Protein AF-A0A1X2G691-F1 (afdb_monomer_lite)

pLDDT: mean 92.85, std 3.7, range 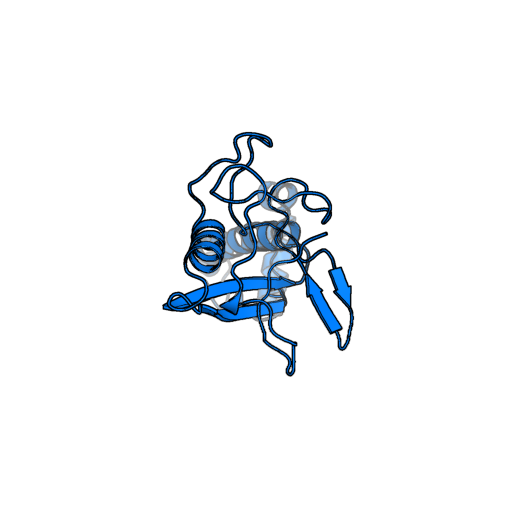[62.97, 97.25]

Foldseek 3Di:
DKDKDWDFDDDPVVLVLLVVLQVVLLVVLLVCVVVVVFPDSGLVPGDPVVLVVSVVVLVPPPVCVVSVRDSDDGDGTDTDMDMDDDPCVQFVQVSVQVRCQCVWPDAAPVQRFISHCVPADQQDDDPPPDGDTRQRRPSNPPHHATPVRHDDDDRVSQPDDDDDPPDDDDDDD

Radius of gyration: 23.07 Å; chains: 1; bounding box: 55×36×61 Å

Organism: NCBI:txid101127

InterPro domains:
  IPR002130 Cyclophilin-type peptidyl-prolyl cis-trans isomerase domain [PF00160] (79-173)
  IPR002130 Cyclophilin-type peptidyl-prolyl cis-trans isomerase domain [PR00153] (86-101)
  IPR002130 Cyclophilin-type peptidyl-prolyl cis-trans isomerase domain [PR00153] (122-134)
  IPR002130 Cyclophilin-type peptidyl-prolyl cis-trans isomerase domain [PR00153] (166-173)
  IPR002130 Cyclophilin-type peptidyl-prolyl cis-trans isomerase domain [PS50072] (80-173)
  IPR029000 Cyclophilin-like domain superfamily [G3DSA:2.40.100.10] (61-173)
  IPR029000 Cyclophilin-like domain superfamily [SSF50891] (79-172)

Sequence (173 aa):
MQVFIDIAIGDVDQHHDQVQRHAKAHAWVKQWASTYGLESDDLDCLGDQDKETVRDILASDPTAQQEQWLVDAITPLAGGRLVFDLWMDKCPKTCENFLQLCQGGKISKSAKKPLHYQSTHLFRLVPNFIVQGGDVTRDDGSGGDSIYNGKFNDEKPGLIKFGAAGQLAMANR

Structure (mmCIF, N/CA/C/O backbone):
data_AF-A0A1X2G691-F1
#
_entry.id   AF-A0A1X2G691-F1
#
loop_
_atom_site.group_PDB
_atom_site.id
_atom_site.type_symbol
_atom_site.label_atom_id
_atom_site.label_alt_id
_atom_site.label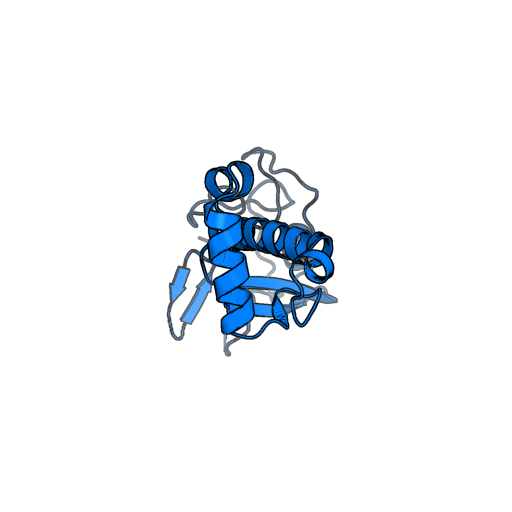_comp_id
_atom_site.label_asym_id
_atom_site.label_entity_id
_atom_site.label_seq_id
_atom_site.pdbx_PDB_ins_code
_atom_site.Cartn_x
_atom_site.Cartn_y
_atom_site.Cartn_z
_atom_site.occupancy
_atom_site.B_iso_or_equiv
_atom_site.auth_seq_id
_atom_site.auth_comp_id
_atom_site.auth_asym_id
_atom_site.auth_atom_id
_atom_site.pdbx_PDB_model_num
ATOM 1 N N . MET A 1 1 ? -21.785 1.259 3.994 1.00 85.94 1 MET A N 1
ATOM 2 C CA . MET A 1 1 ? -20.796 2.082 3.259 1.00 85.94 1 MET A CA 1
ATOM 3 C C . MET A 1 1 ? -19.555 1.237 3.071 1.00 85.94 1 MET A C 1
ATOM 5 O O . MET A 1 1 ? -19.190 0.564 4.028 1.00 85.94 1 MET A O 1
ATOM 9 N N . GLN A 1 2 ? -18.957 1.255 1.880 1.00 92.06 2 GLN A N 1
ATOM 10 C CA . GLN A 1 2 ? -17.767 0.463 1.569 1.00 92.06 2 GLN A CA 1
ATOM 11 C C . GLN A 1 2 ? -16.514 1.330 1.543 1.00 92.06 2 GLN A C 1
ATOM 13 O O . GLN A 1 2 ? -16.537 2.446 1.028 1.00 92.06 2 GLN A O 1
ATOM 18 N N . VAL A 1 3 ? -15.432 0.796 2.094 1.00 95.38 3 VAL A N 1
ATOM 19 C CA . VAL A 1 3 ? -14.081 1.360 2.019 1.00 95.38 3 VAL A CA 1
ATOM 20 C C . VAL A 1 3 ? -13.112 0.227 1.710 1.00 95.38 3 VAL A C 1
ATOM 22 O O . VAL A 1 3 ? -13.411 -0.930 1.999 1.00 95.38 3 VAL A O 1
ATOM 25 N N . PHE A 1 4 ? -11.966 0.530 1.113 1.00 95.44 4 PHE A N 1
ATOM 26 C CA . PHE A 1 4 ? -10.957 -0.479 0.826 1.00 95.44 4 PHE A CA 1
ATOM 27 C C . PHE A 1 4 ? -9.575 -0.051 1.306 1.00 95.44 4 PHE A C 1
ATOM 29 O O . PHE A 1 4 ? -9.303 1.138 1.462 1.00 95.44 4 PHE A O 1
ATOM 36 N N . ILE A 1 5 ? -8.716 -1.043 1.526 1.00 94.69 5 ILE A N 1
ATOM 37 C CA . ILE A 1 5 ? -7.288 -0.874 1.782 1.00 94.69 5 ILE A CA 1
ATOM 38 C C . ILE A 1 5 ? -6.548 -1.822 0.844 1.00 94.69 5 ILE A C 1
ATOM 40 O O . ILE A 1 5 ? -6.874 -3.010 0.774 1.00 94.69 5 ILE A O 1
ATOM 44 N N . ASP A 1 6 ? -5.561 -1.294 0.131 1.00 92.62 6 ASP A N 1
ATOM 45 C CA . ASP A 1 6 ? -4.643 -2.100 -0.665 1.00 92.62 6 ASP A CA 1
ATOM 46 C C . ASP A 1 6 ? -3.488 -2.569 0.223 1.00 92.62 6 ASP A C 1
ATOM 48 O O . ASP A 1 6 ? -2.879 -1.778 0.944 1.00 92.62 6 ASP A O 1
ATOM 52 N N . ILE A 1 7 ? -3.217 -3.871 0.194 1.00 91.69 7 ILE A N 1
ATOM 53 C CA . ILE A 1 7 ? -2.121 -4.493 0.933 1.00 91.69 7 ILE A CA 1
ATOM 54 C C . ILE A 1 7 ? -1.042 -4.890 -0.058 1.00 91.69 7 ILE A C 1
ATOM 56 O O . ILE A 1 7 ? -1.324 -5.573 -1.042 1.00 91.69 7 ILE A O 1
ATOM 60 N N . ALA A 1 8 ? 0.191 -4.522 0.270 1.00 91.00 8 ALA A N 1
ATOM 61 C CA . ALA A 1 8 ? 1.394 -5.040 -0.354 1.00 91.00 8 ALA A CA 1
ATOM 62 C C . ALA A 1 8 ? 2.178 -5.890 0.656 1.00 91.00 8 ALA A C 1
ATOM 64 O O . ALA A 1 8 ? 2.212 -5.591 1.851 1.00 91.00 8 ALA A O 1
ATOM 65 N N . ILE A 1 9 ? 2.790 -6.962 0.170 1.00 89.44 9 ILE A N 1
ATOM 66 C CA . ILE A 1 9 ? 3.596 -7.914 0.926 1.00 89.44 9 ILE A CA 1
ATOM 67 C C . ILE A 1 9 ? 4.983 -7.929 0.287 1.00 89.44 9 ILE A C 1
ATOM 69 O O . ILE A 1 9 ? 5.131 -8.299 -0.878 1.00 89.44 9 ILE A O 1
ATOM 73 N N . GLY A 1 10 ? 5.989 -7.545 1.069 1.00 86.88 10 GLY A N 1
ATOM 74 C CA . GLY A 1 10 ? 7.377 -7.419 0.630 1.00 86.88 10 GLY A CA 1
ATOM 75 C C . GLY A 1 10 ? 7.958 -6.052 0.980 1.00 86.88 10 GLY A C 1
ATOM 76 O O . GLY A 1 10 ? 7.334 -5.269 1.696 1.00 86.88 10 GLY A O 1
ATOM 77 N N . ASP A 1 11 ? 9.159 -5.785 0.478 1.00 87.62 11 ASP A N 1
ATOM 78 C CA . ASP A 1 11 ? 9.820 -4.489 0.620 1.00 87.62 11 ASP A CA 1
ATOM 79 C C . ASP A 1 11 ? 9.303 -3.529 -0.463 1.00 87.62 11 ASP A C 1
ATOM 81 O O . ASP A 1 11 ? 9.632 -3.646 -1.646 1.00 87.62 11 ASP A O 1
ATOM 85 N N . VAL A 1 12 ? 8.426 -2.611 -0.051 1.00 86.81 12 VAL A N 1
ATOM 86 C CA . VAL A 1 12 ? 7.776 -1.649 -0.950 1.00 86.81 12 VAL A CA 1
ATOM 87 C C . VAL A 1 12 ? 8.782 -0.649 -1.514 1.00 86.81 12 VAL A C 1
ATOM 89 O O . VAL A 1 12 ? 8.684 -0.288 -2.687 1.00 86.81 12 VAL A O 1
ATOM 92 N N . ASP A 1 13 ? 9.758 -0.226 -0.712 1.00 88.25 13 ASP A N 1
ATOM 93 C CA . ASP A 1 13 ? 10.752 0.765 -1.120 1.00 88.25 13 ASP A CA 1
ATOM 94 C C . ASP A 1 13 ? 11.725 0.156 -2.130 1.00 88.25 13 ASP A C 1
ATOM 96 O O . ASP A 1 13 ? 11.977 0.746 -3.183 1.00 88.25 13 ASP A O 1
ATOM 100 N N . GLN A 1 14 ? 12.193 -1.067 -1.869 1.00 90.56 14 GLN A N 1
ATOM 101 C CA . GLN A 1 14 ? 13.001 -1.827 -2.818 1.00 90.56 14 GLN A CA 1
ATOM 102 C C . GLN A 1 14 ? 12.242 -2.074 -4.126 1.00 90.56 14 GLN A C 1
ATOM 104 O O . GLN A 1 14 ? 12.813 -1.923 -5.205 1.00 90.56 14 GLN A O 1
ATOM 109 N N . HIS A 1 15 ? 10.960 -2.440 -4.054 1.00 91.12 15 HIS A N 1
ATOM 110 C CA . HIS A 1 15 ? 10.152 -2.653 -5.251 1.00 91.12 15 HIS A CA 1
ATOM 111 C C . HIS A 1 15 ? 9.966 -1.360 -6.053 1.00 91.12 15 HIS A C 1
ATOM 113 O O . HIS A 1 15 ? 10.155 -1.365 -7.266 1.00 91.12 15 HIS A O 1
ATOM 119 N N . HIS A 1 16 ? 9.650 -0.236 -5.403 1.00 91.44 16 HIS A N 1
ATOM 120 C CA . HIS A 1 16 ? 9.554 1.057 -6.081 1.00 91.44 16 HIS A CA 1
ATOM 121 C C . HIS A 1 16 ? 10.868 1.457 -6.753 1.00 91.44 16 HIS A C 1
ATOM 123 O O . HIS A 1 16 ? 10.849 1.906 -7.898 1.00 91.44 16 HIS A O 1
ATOM 129 N N . ASP A 1 17 ? 11.998 1.271 -6.073 1.00 94.12 17 ASP A N 1
ATOM 130 C CA . ASP A 1 17 ? 13.321 1.527 -6.638 1.00 94.12 17 ASP A CA 1
ATOM 131 C C . ASP A 1 17 ? 13.588 0.655 -7.877 1.00 94.12 17 ASP A C 1
ATOM 133 O O . ASP A 1 17 ? 13.976 1.173 -8.926 1.00 94.12 17 ASP A O 1
ATOM 137 N N . GLN A 1 18 ? 13.286 -0.646 -7.808 1.00 94.50 18 GLN A N 1
ATOM 138 C CA . GLN A 1 18 ? 13.364 -1.533 -8.969 1.00 94.50 18 GLN A CA 1
ATOM 139 C C . GLN A 1 18 ? 12.493 -1.016 -10.121 1.00 94.50 18 GLN A C 1
ATOM 141 O O . GLN A 1 18 ? 12.989 -0.901 -11.241 1.00 94.50 18 GLN A O 1
ATOM 146 N N . VAL A 1 19 ? 11.236 -0.632 -9.852 1.00 94.44 19 VAL A N 1
ATOM 147 C CA . VAL A 1 19 ? 10.294 -0.104 -10.861 1.00 94.44 19 VAL A CA 1
ATOM 148 C C . VAL A 1 19 ? 10.854 1.127 -11.560 1.00 94.44 19 VAL A C 1
ATOM 150 O O . VAL A 1 19 ? 10.775 1.218 -12.784 1.00 94.44 19 VAL A O 1
ATOM 153 N N . GLN A 1 20 ? 11.474 2.047 -10.821 1.00 96.00 20 GLN A N 1
ATOM 154 C CA . GLN A 1 20 ? 12.109 3.219 -11.424 1.00 96.00 20 GLN A CA 1
ATOM 155 C C . GLN A 1 20 ? 13.303 2.835 -12.304 1.00 96.00 20 GLN A C 1
ATOM 157 O O . GLN A 1 20 ? 13.437 3.348 -13.415 1.00 96.00 20 GLN A O 1
ATOM 162 N N . ARG A 1 21 ? 14.159 1.919 -11.841 1.00 96.56 21 ARG A N 1
ATOM 163 C CA . ARG A 1 21 ? 15.341 1.470 -12.595 1.00 96.56 21 ARG A CA 1
ATOM 164 C C . ARG A 1 21 ? 14.967 0.704 -13.863 1.00 96.56 21 ARG A C 1
ATOM 166 O O . ARG A 1 21 ? 15.614 0.893 -14.891 1.00 96.56 21 ARG A O 1
ATOM 173 N N . HIS A 1 22 ? 13.900 -0.090 -13.821 1.00 96.69 22 HIS A N 1
ATOM 174 C CA . HIS A 1 22 ? 13.354 -0.763 -14.999 1.00 96.69 22 HIS A CA 1
ATOM 175 C C . HIS A 1 22 ? 12.683 0.212 -15.967 1.00 96.69 22 HIS A C 1
ATOM 177 O O . HIS A 1 22 ? 12.911 0.137 -17.168 1.00 96.69 22 HIS A O 1
ATOM 183 N N . ALA A 1 23 ? 11.924 1.194 -15.469 1.00 96.56 23 ALA A N 1
ATOM 184 C CA . ALA A 1 23 ? 11.303 2.209 -16.320 1.00 96.56 23 ALA A CA 1
ATOM 185 C C . ALA A 1 23 ? 12.338 3.020 -17.121 1.00 96.56 23 ALA A C 1
ATOM 187 O O . ALA A 1 23 ? 12.079 3.395 -18.264 1.00 96.56 23 ALA A O 1
ATOM 188 N N . LYS A 1 24 ? 13.523 3.265 -16.550 1.00 96.81 24 LYS A N 1
ATOM 189 C CA . LYS A 1 24 ? 14.632 3.918 -17.259 1.00 96.81 24 LYS A CA 1
ATOM 190 C C . LYS A 1 24 ? 15.223 3.037 -18.363 1.00 96.81 24 LYS A C 1
ATOM 192 O O . LYS A 1 24 ? 15.389 3.523 -19.480 1.00 96.81 24 LYS A O 1
ATOM 197 N N . ALA A 1 25 ? 15.467 1.753 -18.087 1.00 96.19 25 ALA A N 1
ATOM 198 C CA . ALA A 1 25 ? 15.892 0.795 -19.113 1.00 96.19 25 ALA A CA 1
ATOM 199 C C . ALA A 1 25 ? 14.852 0.679 -20.239 1.00 96.19 25 ALA A C 1
ATOM 201 O O . ALA A 1 25 ? 15.199 0.722 -21.417 1.00 96.19 25 ALA A O 1
ATOM 202 N N . HIS A 1 26 ? 13.570 0.610 -19.876 1.00 96.69 26 HIS A N 1
ATOM 203 C CA . HIS A 1 26 ? 12.447 0.552 -20.810 1.00 96.69 26 HIS A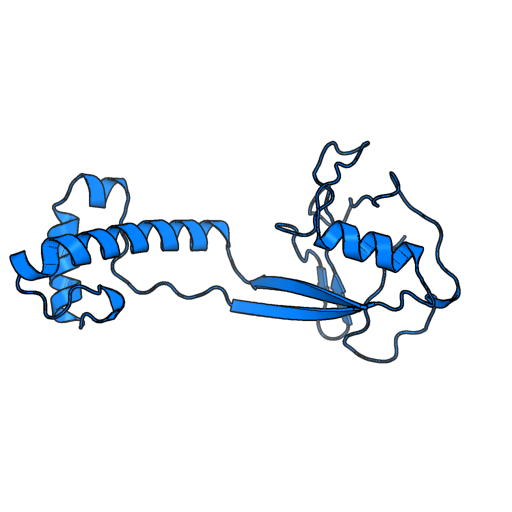 CA 1
ATOM 204 C C . HIS A 1 26 ? 12.400 1.786 -21.715 1.00 96.69 26 HIS A C 1
ATOM 206 O O . HIS A 1 26 ? 12.346 1.665 -22.937 1.00 96.69 26 HIS A O 1
ATOM 212 N N . ALA A 1 27 ? 12.526 2.983 -21.135 1.00 96.62 27 ALA A N 1
ATOM 213 C CA . ALA A 1 27 ? 12.588 4.231 -21.890 1.00 96.62 27 ALA A CA 1
ATOM 214 C C . ALA A 1 27 ? 13.790 4.281 -22.849 1.00 96.62 27 ALA A C 1
ATOM 216 O O . ALA A 1 27 ? 13.660 4.785 -23.966 1.00 96.62 27 ALA A O 1
ATOM 217 N N . TRP A 1 28 ? 14.940 3.739 -22.438 1.00 96.25 28 TRP A N 1
ATOM 218 C CA . TRP A 1 28 ? 16.111 3.625 -23.302 1.00 96.25 28 TRP A CA 1
ATOM 219 C C . TRP A 1 28 ? 15.851 2.682 -24.482 1.00 96.25 28 TRP A C 1
ATOM 221 O O . TRP A 1 28 ? 16.078 3.076 -25.626 1.00 96.25 28 TRP A O 1
ATOM 231 N N . VAL A 1 29 ? 15.299 1.487 -24.237 1.00 96.12 29 VAL A N 1
ATOM 232 C CA . VAL A 1 29 ? 14.934 0.535 -25.304 1.00 96.12 29 VAL A CA 1
ATOM 233 C C . VAL A 1 29 ? 13.958 1.186 -26.273 1.00 96.12 29 VAL A C 1
ATOM 235 O O . VAL A 1 29 ? 14.200 1.192 -27.476 1.00 96.12 29 VAL A O 1
ATOM 238 N N . LYS A 1 30 ? 12.926 1.852 -25.759 1.00 95.94 30 LYS A N 1
ATOM 239 C CA . LYS A 1 30 ? 11.946 2.564 -26.579 1.00 95.94 30 LYS A CA 1
ATOM 240 C C . LYS A 1 30 ? 12.564 3.625 -27.488 1.00 95.94 30 LYS A C 1
ATOM 242 O O . LYS A 1 30 ? 12.084 3.858 -28.594 1.00 95.94 30 LYS A O 1
ATOM 247 N N . GLN A 1 31 ? 13.619 4.291 -27.027 1.00 95.88 31 GLN A N 1
ATOM 248 C CA . GLN A 1 31 ? 14.307 5.315 -27.804 1.00 95.88 31 GLN A CA 1
ATOM 249 C C . GLN A 1 31 ? 15.278 4.725 -28.837 1.00 95.88 31 GLN A C 1
ATOM 251 O O . GLN A 1 31 ? 15.444 5.305 -29.912 1.00 95.88 31 GLN A O 1
ATOM 256 N N . TRP A 1 32 ? 15.933 3.607 -28.520 1.00 94.44 32 TRP A N 1
ATOM 257 C CA . TRP A 1 32 ? 17.088 3.115 -29.274 1.00 94.44 32 TRP A CA 1
ATOM 258 C C . TRP A 1 32 ? 16.873 1.772 -29.983 1.00 94.44 32 TRP A C 1
ATOM 260 O O . TRP A 1 32 ? 17.738 1.366 -30.758 1.00 94.44 32 TRP A O 1
ATOM 270 N N . ALA A 1 33 ? 15.721 1.118 -29.811 1.00 92.88 33 ALA A N 1
ATOM 271 C CA . ALA A 1 33 ? 15.421 -0.193 -30.388 1.00 92.88 33 ALA A CA 1
ATOM 272 C C . ALA A 1 33 ? 15.673 -0.269 -31.898 1.00 92.88 33 ALA A C 1
ATOM 274 O O . ALA A 1 33 ? 16.388 -1.156 -32.360 1.00 92.88 33 ALA A O 1
ATOM 275 N N . SER A 1 34 ? 15.185 0.706 -32.672 1.00 91.88 34 SER A N 1
ATOM 276 C CA . SER A 1 34 ? 15.390 0.733 -34.128 1.00 91.88 34 SER A CA 1
ATOM 277 C C . SER A 1 34 ? 16.855 0.909 -34.531 1.00 91.88 34 SER A C 1
ATOM 279 O O . SER A 1 34 ? 17.271 0.425 -35.579 1.00 91.88 34 SER A O 1
ATOM 281 N N . THR A 1 35 ? 17.636 1.619 -33.714 1.00 93.69 35 THR A N 1
ATOM 282 C CA . THR A 1 35 ? 19.055 1.898 -33.976 1.00 93.69 35 THR A CA 1
ATOM 283 C C . THR A 1 35 ? 19.897 0.638 -33.828 1.00 93.69 35 THR A C 1
ATOM 285 O O . THR A 1 35 ? 20.824 0.426 -34.606 1.00 93.69 35 THR A O 1
ATOM 288 N N . TYR A 1 36 ? 19.553 -0.205 -32.855 1.00 90.06 36 TYR A N 1
ATOM 289 C CA . TYR A 1 36 ? 20.247 -1.463 -32.585 1.00 90.06 36 TYR A CA 1
ATOM 290 C C . TYR A 1 36 ? 19.593 -2.676 -33.258 1.00 90.06 36 TYR A C 1
ATOM 292 O O . TYR A 1 36 ? 20.108 -3.783 -33.139 1.00 90.06 36 TYR A O 1
ATOM 300 N N . GLY A 1 37 ? 18.504 -2.469 -34.005 1.00 91.44 37 GLY A N 1
ATOM 301 C CA . GLY A 1 37 ? 17.800 -3.533 -34.716 1.00 91.44 37 GLY A CA 1
ATOM 302 C C . GLY A 1 37 ? 17.100 -4.527 -33.791 1.00 91.44 37 GLY A C 1
ATOM 303 O O . GLY A 1 37 ? 16.984 -5.690 -34.165 1.00 91.44 37 GLY A O 1
ATOM 304 N N . LEU A 1 38 ? 16.665 -4.076 -32.608 1.00 93.50 38 LEU A N 1
ATOM 305 C CA . LEU A 1 38 ? 15.906 -4.901 -31.668 1.00 93.50 38 LEU A CA 1
ATOM 306 C C . LEU A 1 38 ? 14.534 -5.251 -32.256 1.00 93.50 38 LEU A C 1
ATOM 308 O O . LEU A 1 38 ? 13.949 -4.479 -33.021 1.00 93.50 38 LEU A O 1
ATOM 312 N N . GLU A 1 39 ? 14.003 -6.402 -31.866 1.00 90.88 39 GLU A N 1
ATOM 313 C CA . GLU A 1 39 ? 12.733 -6.931 -32.362 1.00 90.88 39 GLU A CA 1
ATOM 314 C C . GLU A 1 39 ? 11.503 -6.125 -31.909 1.00 90.88 39 GLU A C 1
ATOM 316 O O . GLU A 1 39 ? 10.453 -6.193 -32.551 1.00 90.88 39 GLU A O 1
ATOM 321 N N . SER A 1 40 ? 11.627 -5.350 -30.825 1.00 93.19 40 SER A N 1
ATOM 322 C CA . SER A 1 40 ? 10.563 -4.526 -30.242 1.00 93.19 40 SER A CA 1
ATOM 323 C C . SER A 1 40 ? 11.119 -3.245 -29.606 1.00 93.19 40 SER A C 1
ATOM 325 O O . SER A 1 40 ? 12.263 -3.206 -29.153 1.00 93.19 40 SER A O 1
ATOM 327 N N . ASP A 1 41 ? 10.296 -2.197 -29.535 1.00 93.00 41 ASP A N 1
ATOM 328 C CA . ASP A 1 41 ? 10.554 -0.974 -28.757 1.00 93.00 41 ASP A CA 1
ATOM 329 C C . ASP A 1 41 ? 10.037 -1.064 -27.307 1.00 93.00 41 ASP A C 1
ATOM 331 O O . ASP A 1 41 ? 10.194 -0.133 -26.516 1.00 93.00 41 ASP A O 1
ATOM 335 N N . ASP A 1 42 ? 9.446 -2.202 -26.951 1.00 93.94 42 ASP A N 1
ATOM 336 C CA . ASP A 1 42 ? 8.998 -2.550 -25.610 1.00 93.94 42 ASP A CA 1
ATOM 337 C C . ASP A 1 42 ? 9.942 -3.596 -24.997 1.00 93.94 42 ASP A C 1
ATOM 339 O O . ASP A 1 42 ? 9.974 -4.745 -25.445 1.00 93.94 42 ASP A O 1
ATOM 343 N N . LEU A 1 43 ? 10.683 -3.194 -23.955 1.00 93.75 43 LEU A N 1
ATOM 344 C CA . LEU A 1 43 ? 11.634 -4.042 -23.224 1.00 93.75 43 LEU A CA 1
ATOM 345 C C . LEU A 1 43 ? 10.981 -5.321 -22.672 1.00 93.75 43 LEU A C 1
ATOM 347 O O . LEU A 1 43 ? 11.607 -6.383 -22.679 1.00 93.75 43 LEU A O 1
ATOM 351 N N . ASP A 1 44 ? 9.718 -5.254 -22.246 1.00 92.88 44 ASP A N 1
ATOM 352 C CA . ASP A 1 44 ? 9.015 -6.415 -21.693 1.00 92.88 44 ASP A CA 1
ATOM 353 C C . ASP A 1 44 ? 8.673 -7.451 -22.774 1.00 92.88 44 ASP A C 1
ATOM 355 O O . ASP A 1 44 ? 8.571 -8.646 -22.482 1.00 92.88 44 ASP A O 1
ATOM 359 N N . CYS A 1 45 ? 8.569 -7.009 -24.029 1.00 93.62 45 CYS A N 1
ATOM 360 C CA . CYS A 1 45 ? 8.296 -7.855 -25.187 1.00 93.62 45 CYS A CA 1
ATOM 361 C C . CYS A 1 45 ? 9.562 -8.420 -25.856 1.00 93.62 45 CYS A C 1
ATOM 363 O O . CYS A 1 45 ? 9.429 -9.227 -26.773 1.00 93.62 45 CYS A O 1
ATOM 365 N N . LEU A 1 46 ? 10.763 -8.023 -25.417 1.00 93.00 46 LEU A N 1
ATOM 366 C CA . LEU A 1 46 ? 12.015 -8.581 -25.932 1.00 93.00 46 LEU A CA 1
ATOM 367 C C . LEU A 1 46 ? 12.234 -10.018 -25.434 1.00 93.00 46 LEU A C 1
ATOM 369 O O . LEU A 1 46 ? 12.028 -10.345 -24.258 1.00 93.00 46 LEU A O 1
ATOM 373 N N . GLY A 1 47 ? 12.709 -10.865 -26.332 1.00 93.81 47 GLY A N 1
ATOM 374 C CA . GLY A 1 47 ? 13.256 -12.183 -26.090 1.00 93.81 47 GLY A CA 1
ATOM 375 C C . GLY A 1 47 ? 14.640 -12.124 -25.450 1.00 93.81 47 GLY A C 1
ATOM 376 O O . GLY A 1 47 ? 15.267 -11.072 -25.306 1.00 93.81 47 GLY A O 1
ATOM 377 N N . ASP A 1 48 ? 15.130 -13.292 -25.041 1.00 92.94 48 ASP A N 1
ATOM 378 C CA . ASP A 1 48 ? 16.331 -13.388 -24.207 1.00 92.94 48 ASP A CA 1
ATOM 379 C C . ASP A 1 48 ? 17.598 -12.877 -24.909 1.00 92.94 48 ASP A C 1
ATOM 381 O O . ASP A 1 48 ? 18.464 -12.291 -24.262 1.00 92.94 48 ASP A O 1
ATOM 385 N N . GLN A 1 49 ? 17.694 -13.057 -26.231 1.00 93.69 49 GLN A N 1
ATOM 386 C CA . GLN A 1 49 ? 18.850 -12.623 -27.019 1.00 93.69 49 GLN A CA 1
ATOM 387 C C . GLN A 1 49 ? 18.952 -11.093 -27.111 1.00 93.69 49 GLN A C 1
ATOM 389 O O . GLN A 1 49 ? 20.028 -10.525 -26.908 1.00 93.69 49 GLN A O 1
ATOM 394 N N . ASP A 1 50 ? 17.835 -10.418 -27.377 1.00 94.81 50 ASP A N 1
ATOM 395 C CA . ASP A 1 50 ? 17.796 -8.958 -27.452 1.00 94.81 50 ASP A CA 1
ATOM 396 C C . ASP A 1 50 ? 17.977 -8.341 -26.063 1.00 94.81 50 ASP A C 1
ATOM 398 O O . ASP A 1 50 ? 18.709 -7.363 -25.916 1.00 94.81 50 ASP A O 1
ATOM 402 N N . LYS A 1 51 ? 17.419 -8.964 -25.016 1.00 94.81 51 LYS A N 1
ATOM 403 C CA . LYS A 1 51 ? 17.682 -8.570 -23.623 1.00 94.81 51 LYS A CA 1
ATOM 404 C C . LYS A 1 51 ? 19.162 -8.664 -23.263 1.00 94.81 51 LYS A C 1
ATOM 406 O O . LYS A 1 51 ? 19.670 -7.747 -22.624 1.00 94.81 51 LYS A O 1
ATOM 411 N N . GLU A 1 52 ? 19.867 -9.713 -23.686 1.00 95.06 52 GLU A N 1
ATOM 412 C CA . GLU A 1 52 ? 21.315 -9.826 -23.456 1.00 95.06 52 GLU A CA 1
ATOM 413 C C . GLU A 1 52 ? 22.086 -8.710 -24.169 1.00 95.06 52 GLU A C 1
ATOM 415 O O . GLU A 1 52 ? 22.924 -8.044 -23.565 1.00 95.06 52 GLU A O 1
ATOM 420 N N . THR A 1 53 ? 21.714 -8.416 -25.416 1.00 94.38 53 THR A N 1
ATOM 421 C CA . THR A 1 53 ? 22.298 -7.304 -26.179 1.00 94.38 53 THR A CA 1
ATOM 422 C C . THR A 1 53 ? 22.088 -5.965 -25.464 1.00 94.38 53 THR A C 1
ATOM 424 O O . THR A 1 53 ? 23.014 -5.161 -25.350 1.00 94.38 53 THR A O 1
ATOM 427 N N . VAL A 1 54 ? 20.886 -5.721 -24.933 1.00 95.06 54 VAL A N 1
ATOM 428 C CA . VAL A 1 54 ? 20.589 -4.520 -24.140 1.00 95.06 54 VAL A CA 1
ATOM 429 C C . VAL A 1 54 ? 21.447 -4.478 -22.872 1.00 95.06 54 VAL A C 1
ATOM 431 O O . VAL A 1 54 ? 21.998 -3.421 -22.564 1.00 95.06 54 VAL A O 1
ATOM 434 N N . ARG A 1 55 ? 21.624 -5.599 -22.156 1.00 95.94 55 ARG A N 1
ATOM 435 C CA . ARG A 1 55 ? 22.497 -5.657 -20.967 1.00 95.94 55 ARG A CA 1
ATOM 436 C C . ARG A 1 55 ? 23.933 -5.261 -21.303 1.00 95.94 55 ARG A C 1
ATOM 438 O O . ARG A 1 55 ? 24.499 -4.438 -20.588 1.00 95.94 55 ARG A O 1
ATOM 445 N N . ASP A 1 56 ? 24.489 -5.775 -22.397 1.00 94.94 56 ASP A N 1
ATOM 446 C CA . ASP A 1 56 ? 25.855 -5.458 -22.830 1.00 94.94 56 ASP A CA 1
ATOM 447 C C . ASP A 1 56 ? 26.030 -3.972 -23.179 1.00 94.94 56 ASP A C 1
ATOM 449 O O . ASP A 1 56 ? 27.031 -3.343 -22.812 1.00 94.94 56 ASP A O 1
ATOM 453 N N . ILE A 1 57 ? 25.038 -3.378 -23.852 1.00 94.31 57 ILE A N 1
ATOM 454 C CA . ILE A 1 57 ? 25.061 -1.952 -24.199 1.00 94.31 57 ILE A CA 1
ATOM 455 C C . ILE A 1 57 ? 24.984 -1.096 -22.932 1.00 94.31 57 ILE A C 1
ATOM 457 O O . ILE A 1 57 ? 25.813 -0.204 -22.738 1.00 94.31 57 ILE A O 1
ATOM 461 N N . LEU A 1 58 ? 24.030 -1.387 -22.045 1.00 94.06 58 LEU A N 1
ATOM 462 C CA . LEU A 1 58 ? 23.850 -0.648 -20.795 1.00 94.06 58 LEU A CA 1
ATOM 463 C C . LEU A 1 58 ? 25.037 -0.831 -19.838 1.00 94.06 58 LEU A C 1
ATOM 465 O O . LEU A 1 58 ? 25.372 0.089 -19.097 1.00 94.06 58 LEU A O 1
ATOM 469 N N . ALA A 1 59 ? 25.736 -1.968 -19.894 1.00 93.94 59 ALA A N 1
ATOM 470 C CA . ALA A 1 59 ? 26.971 -2.183 -19.148 1.00 93.94 59 ALA A CA 1
ATOM 471 C C . ALA A 1 59 ? 28.116 -1.264 -19.604 1.00 93.94 59 ALA A C 1
ATOM 473 O O . ALA A 1 59 ? 29.069 -1.084 -18.850 1.00 93.94 59 ALA A O 1
ATOM 474 N N . SER A 1 60 ? 28.035 -0.668 -20.796 1.00 93.00 60 SER A N 1
ATOM 475 C CA . SER A 1 60 ? 29.007 0.314 -21.297 1.00 93.00 60 SER A CA 1
ATOM 476 C C . SER A 1 60 ? 28.549 1.768 -21.118 1.00 93.00 60 SER A C 1
ATOM 478 O O . SER A 1 60 ? 29.339 2.685 -21.347 1.00 93.00 60 SER A O 1
ATOM 480 N N . ASP A 1 61 ? 27.297 1.995 -20.708 1.00 94.25 61 ASP A N 1
ATOM 481 C CA . ASP A 1 61 ? 26.725 3.325 -20.498 1.00 94.25 61 ASP A CA 1
ATOM 482 C C . ASP A 1 61 ? 26.996 3.822 -19.058 1.00 94.25 61 ASP A C 1
ATOM 484 O O . ASP A 1 61 ? 26.532 3.211 -18.088 1.00 94.25 61 ASP A O 1
ATOM 488 N N . PRO A 1 62 ? 27.726 4.941 -18.869 1.00 94.44 62 PRO A N 1
ATOM 489 C CA . PRO A 1 62 ? 28.068 5.437 -17.535 1.00 94.44 62 PRO A CA 1
ATOM 490 C C . PRO A 1 62 ? 26.856 5.819 -16.674 1.00 94.44 62 PRO A C 1
ATOM 492 O O . PRO A 1 62 ? 26.904 5.687 -15.450 1.00 94.44 62 PRO A O 1
ATOM 495 N N . THR A 1 63 ? 25.773 6.307 -17.287 1.00 95.44 63 THR A N 1
ATOM 496 C CA . THR A 1 63 ? 24.548 6.688 -16.574 1.00 95.44 63 THR A CA 1
ATOM 497 C C . THR A 1 63 ? 23.782 5.447 -16.132 1.00 95.44 63 THR A C 1
ATOM 499 O O . THR A 1 63 ? 23.396 5.358 -14.966 1.00 95.44 63 THR A O 1
ATOM 502 N N . ALA A 1 64 ? 23.632 4.460 -17.015 1.00 93.75 64 ALA A N 1
ATOM 503 C CA . ALA A 1 64 ? 22.973 3.201 -16.692 1.00 93.75 64 ALA A CA 1
ATOM 504 C C . ALA A 1 64 ? 23.717 2.425 -15.594 1.00 93.75 64 ALA A C 1
ATOM 506 O O . ALA A 1 64 ? 23.076 1.856 -14.709 1.00 93.75 64 ALA A O 1
ATOM 507 N N . GLN A 1 65 ? 25.057 2.456 -15.590 1.00 95.12 65 GLN A N 1
ATOM 508 C CA . GLN A 1 65 ? 25.870 1.876 -14.517 1.00 95.12 65 GLN A CA 1
ATOM 509 C C . GLN A 1 65 ? 25.676 2.593 -13.176 1.00 95.12 65 GLN A C 1
ATOM 511 O O . GLN A 1 65 ? 25.475 1.940 -12.150 1.00 95.12 65 GLN A O 1
ATOM 516 N N . GLN A 1 66 ? 25.736 3.929 -13.168 1.00 95.56 66 GLN A N 1
ATOM 517 C CA . GLN A 1 66 ? 25.584 4.723 -11.946 1.00 95.56 66 GLN A CA 1
ATOM 518 C C . GLN A 1 66 ? 24.200 4.532 -11.315 1.00 95.56 66 GLN A C 1
ATOM 520 O O . GLN A 1 66 ? 24.077 4.451 -10.094 1.00 95.56 66 GLN A O 1
ATOM 525 N N . GLU A 1 67 ? 23.161 4.470 -12.143 1.00 95.19 67 GLU A N 1
ATOM 526 C CA . GLU A 1 67 ? 21.771 4.350 -11.704 1.00 95.19 67 GLU A CA 1
ATOM 527 C C . GLU A 1 67 ? 21.267 2.900 -11.647 1.00 95.19 67 GLU A C 1
ATOM 529 O O . GLU A 1 67 ? 20.115 2.669 -11.283 1.00 95.19 67 GLU A O 1
ATOM 534 N N . GLN A 1 68 ? 22.121 1.932 -11.992 1.00 95.56 68 GLN A N 1
ATOM 535 C CA . GLN A 1 68 ? 21.859 0.493 -11.929 1.00 95.56 68 GLN A CA 1
ATOM 536 C C . GLN A 1 68 ? 20.553 0.073 -12.621 1.00 95.56 68 GLN A C 1
ATOM 538 O O . GLN A 1 68 ? 19.720 -0.616 -12.020 1.00 95.56 68 GLN A O 1
ATOM 543 N N . TRP A 1 69 ? 20.353 0.516 -13.864 1.00 97.00 69 TRP A N 1
ATOM 544 C CA . TRP A 1 69 ? 19.144 0.212 -14.637 1.00 97.00 69 TRP A CA 1
ATOM 545 C C . TRP A 1 69 ? 18.892 -1.297 -14.741 1.00 97.00 69 TRP A C 1
ATOM 547 O O . TRP A 1 69 ? 19.826 -2.093 -14.828 1.00 97.00 69 TRP A O 1
ATOM 557 N N . LEU A 1 70 ? 17.616 -1.689 -14.723 1.00 96.44 70 LEU A N 1
ATOM 558 C CA . LEU A 1 70 ? 17.208 -3.094 -14.687 1.00 96.44 70 LEU A CA 1
ATOM 559 C C . LEU A 1 70 ? 16.551 -3.496 -16.005 1.00 96.44 70 LEU A C 1
ATOM 561 O O . LEU A 1 70 ? 15.563 -2.896 -16.405 1.00 96.44 70 LEU A O 1
ATOM 565 N N . VAL A 1 71 ? 17.101 -4.520 -16.656 1.00 95.69 71 VAL A N 1
ATOM 566 C CA . VAL A 1 71 ? 16.563 -5.094 -17.906 1.00 95.69 71 VAL A CA 1
ATOM 567 C C . VAL A 1 71 ? 15.542 -6.198 -17.617 1.00 95.69 71 VAL A C 1
ATOM 569 O O . VAL A 1 71 ? 14.648 -6.456 -18.416 1.00 95.69 71 VAL A O 1
ATOM 572 N N . ASP A 1 72 ? 15.683 -6.865 -16.472 1.00 93.44 72 ASP A N 1
ATOM 573 C CA . ASP A 1 72 ? 14.827 -7.982 -16.094 1.00 93.44 72 ASP A CA 1
ATOM 574 C C . ASP A 1 72 ? 13.463 -7.515 -15.590 1.00 93.44 72 ASP A C 1
ATOM 576 O O . ASP A 1 72 ? 13.347 -6.508 -14.886 1.00 93.44 72 ASP A O 1
ATOM 580 N N . ALA A 1 73 ? 12.442 -8.318 -15.893 1.00 89.25 73 ALA A N 1
ATOM 581 C CA . ALA A 1 73 ? 11.090 -8.091 -15.416 1.00 89.25 73 ALA A CA 1
ATOM 582 C C . ALA A 1 73 ? 11.046 -8.082 -13.881 1.00 89.25 73 ALA A C 1
ATOM 584 O O . ALA A 1 73 ? 11.607 -8.948 -13.201 1.00 89.25 73 ALA A O 1
ATOM 585 N N . ILE A 1 74 ? 10.327 -7.111 -13.327 1.00 91.44 74 ILE A N 1
ATOM 586 C CA . ILE A 1 74 ? 10.197 -6.959 -11.881 1.00 91.44 74 ILE A CA 1
ATOM 587 C C . ILE A 1 74 ? 9.107 -7.885 -11.371 1.00 91.44 74 ILE A C 1
ATOM 589 O O . ILE A 1 74 ? 7.995 -7.925 -11.897 1.00 91.44 74 ILE A O 1
ATOM 593 N N . THR A 1 75 ? 9.401 -8.589 -10.280 1.00 87.50 75 THR A N 1
ATOM 594 C CA . THR A 1 75 ? 8.375 -9.359 -9.579 1.00 87.50 75 THR A CA 1
ATOM 595 C C . THR A 1 75 ? 7.396 -8.395 -8.899 1.00 87.50 75 THR A C 1
ATOM 597 O O . THR A 1 75 ? 7.826 -7.599 -8.058 1.00 87.50 75 THR A O 1
ATOM 600 N N . PRO A 1 76 ? 6.092 -8.431 -9.231 1.00 85.75 76 PRO A N 1
ATOM 601 C CA . PRO A 1 76 ? 5.108 -7.586 -8.569 1.00 85.75 76 PRO A CA 1
ATOM 602 C C . PRO A 1 76 ? 5.027 -7.941 -7.084 1.00 85.75 76 PRO A C 1
ATOM 604 O O . PRO A 1 76 ? 5.127 -9.114 -6.711 1.00 85.75 76 PRO A O 1
ATOM 607 N N . LEU A 1 77 ? 4.816 -6.936 -6.231 1.00 86.88 77 LEU A N 1
ATOM 608 C CA . LEU A 1 77 ? 4.549 -7.187 -4.816 1.00 86.88 77 LEU A CA 1
ATOM 609 C C . LEU A 1 77 ? 3.321 -8.088 -4.679 1.00 86.88 77 LEU A C 1
ATOM 611 O O . LEU A 1 77 ? 2.272 -7.835 -5.277 1.00 86.88 77 LEU A O 1
ATOM 615 N N . ALA A 1 78 ? 3.451 -9.141 -3.872 1.00 84.31 78 ALA A N 1
ATOM 616 C CA . ALA A 1 78 ? 2.313 -9.973 -3.523 1.00 84.31 78 ALA A CA 1
ATOM 617 C C . ALA A 1 78 ? 1.316 -9.132 -2.716 1.00 84.31 78 ALA A C 1
ATOM 619 O O . ALA A 1 78 ? 1.712 -8.260 -1.947 1.00 84.31 78 ALA A O 1
ATOM 620 N N . GLY A 1 79 ? 0.016 -9.361 -2.877 1.00 85.56 79 GLY A N 1
ATOM 621 C CA . GLY A 1 79 ? -0.959 -8.515 -2.205 1.00 85.56 79 GLY A CA 1
ATOM 622 C C . GLY A 1 79 ? -2.347 -8.567 -2.806 1.00 85.56 79 GLY A C 1
ATOM 623 O O . GLY A 1 79 ? -2.667 -9.422 -3.632 1.00 85.56 79 GLY A O 1
ATOM 624 N N . GLY A 1 80 ? -3.183 -7.641 -2.356 1.00 88.81 80 GLY A N 1
ATOM 625 C CA . GLY A 1 80 ? -4.554 -7.537 -2.818 1.00 88.81 80 GLY A CA 1
ATOM 626 C C . GLY A 1 80 ? -5.332 -6.436 -2.119 1.00 88.81 80 GLY A C 1
ATOM 627 O O . GLY A 1 80 ? -4.865 -5.804 -1.170 1.00 88.81 80 GLY A O 1
ATOM 628 N N . ARG A 1 81 ? -6.553 -6.230 -2.601 1.00 93.06 81 ARG A N 1
ATOM 629 C CA . ARG A 1 81 ? -7.487 -5.259 -2.044 1.00 93.06 81 ARG A CA 1
ATOM 630 C C . ARG A 1 81 ? -8.379 -5.917 -1.004 1.00 93.06 81 ARG A C 1
ATOM 632 O O . ARG A 1 81 ? -9.121 -6.845 -1.323 1.00 93.06 81 ARG A O 1
ATOM 639 N N . LEU A 1 82 ? -8.366 -5.390 0.215 1.00 93.31 82 LEU A N 1
ATOM 640 C CA . LEU A 1 82 ? -9.384 -5.693 1.214 1.00 93.31 82 LEU A CA 1
ATOM 641 C C . LEU A 1 82 ? -10.510 -4.673 1.108 1.00 93.31 82 LEU A C 1
ATOM 643 O O . LEU A 1 82 ? -10.261 -3.473 1.178 1.00 93.31 82 LEU A O 1
ATOM 647 N N . VAL A 1 83 ? -11.744 -5.150 0.957 1.00 96.44 83 VAL A N 1
ATOM 648 C CA . VAL A 1 83 ? -12.950 -4.314 0.939 1.00 96.44 83 VAL A CA 1
ATOM 649 C C . VAL A 1 83 ? -13.725 -4.555 2.228 1.00 96.44 83 VAL A C 1
ATOM 651 O O . VAL A 1 83 ? -13.976 -5.698 2.603 1.00 96.44 83 VAL A O 1
ATOM 654 N N . PHE A 1 84 ? -14.097 -3.473 2.904 1.00 96.38 84 PHE A N 1
ATOM 655 C CA . PHE A 1 84 ? -14.761 -3.488 4.199 1.00 96.38 84 PHE A CA 1
ATOM 656 C C . PHE A 1 84 ? -16.137 -2.838 4.105 1.00 96.38 84 PHE A C 1
ATOM 658 O O . PHE A 1 84 ? -16.269 -1.693 3.664 1.00 96.38 84 PHE A O 1
ATOM 665 N N . ASP A 1 85 ? -17.147 -3.544 4.604 1.00 96.31 85 ASP A N 1
ATOM 666 C CA . ASP A 1 85 ? -18.474 -2.993 4.858 1.00 96.31 85 ASP A CA 1
ATOM 667 C C . ASP A 1 85 ? -18.540 -2.419 6.277 1.00 96.31 85 ASP A C 1
ATOM 669 O O . ASP A 1 85 ? -18.423 -3.142 7.268 1.00 96.31 85 ASP A O 1
ATOM 673 N N . LEU A 1 86 ? -18.747 -1.106 6.386 1.00 96.00 86 LEU A N 1
ATOM 674 C CA . LEU A 1 86 ? -18.812 -0.411 7.671 1.00 96.00 86 LEU A CA 1
ATOM 675 C C . LEU A 1 86 ? -20.249 -0.307 8.196 1.00 96.00 86 LEU A C 1
ATOM 677 O O . LEU A 1 86 ? -21.152 0.150 7.482 1.00 96.00 86 LEU A O 1
ATOM 681 N N . TRP A 1 87 ? -20.438 -0.653 9.472 1.00 94.50 87 TRP A N 1
ATOM 682 C CA . TRP A 1 87 ? -21.706 -0.565 10.213 1.00 94.50 87 TRP A CA 1
ATOM 683 C C . TRP A 1 87 ? -21.992 0.862 10.699 1.00 94.50 87 TRP A C 1
ATOM 685 O O . TRP A 1 87 ? -22.086 1.123 11.900 1.00 94.50 87 TRP A O 1
ATOM 695 N N . MET A 1 88 ? -22.105 1.802 9.759 1.00 95.00 88 MET A N 1
ATOM 696 C CA . MET A 1 88 ? -22.327 3.230 10.043 1.00 95.00 88 MET A CA 1
ATOM 697 C C . MET A 1 88 ? -23.583 3.498 10.882 1.00 95.00 88 MET A C 1
ATOM 699 O O . MET A 1 88 ? -23.625 4.464 11.634 1.00 95.00 88 MET A O 1
ATOM 703 N N . ASP A 1 89 ? -24.603 2.653 10.753 1.00 95.25 89 ASP A N 1
ATOM 704 C CA . ASP A 1 89 ? -25.867 2.721 11.487 1.00 95.25 89 ASP A CA 1
ATOM 705 C C . ASP A 1 89 ? -25.727 2.320 12.964 1.00 95.25 89 ASP A C 1
ATOM 707 O O . ASP A 1 89 ? -26.465 2.816 13.813 1.00 95.25 89 ASP A O 1
ATOM 711 N N . LYS A 1 90 ? -24.773 1.436 13.281 1.00 94.69 90 LYS A N 1
ATOM 712 C CA . LYS A 1 90 ? -24.567 0.899 14.635 1.00 94.69 90 LYS A CA 1
ATOM 713 C C . LYS A 1 90 ? -23.422 1.571 15.377 1.00 94.69 90 LYS A C 1
ATOM 715 O O . LYS A 1 90 ? -23.545 1.839 16.569 1.00 94.69 90 LYS A O 1
ATOM 720 N N . CYS A 1 91 ? -22.316 1.806 14.677 1.00 96.56 91 CYS A N 1
ATOM 721 C CA . CYS A 1 91 ? -21.077 2.332 15.239 1.00 96.56 91 CYS A CA 1
ATOM 722 C C . CYS A 1 91 ? -20.581 3.538 14.421 1.00 96.56 91 CYS A C 1
ATOM 724 O O . CYS A 1 91 ? -19.494 3.471 13.832 1.00 96.56 91 CYS A O 1
ATOM 726 N N . PRO A 1 92 ? -21.376 4.622 14.310 1.00 96.75 92 PRO A N 1
ATOM 727 C CA . PRO A 1 92 ? -21.057 5.758 13.450 1.00 96.75 92 PRO A CA 1
ATOM 728 C C . PRO A 1 92 ? -19.707 6.392 13.786 1.00 96.75 92 PRO A C 1
ATOM 730 O O . PRO A 1 92 ? -18.950 6.722 12.877 1.00 96.75 92 PRO A O 1
ATOM 733 N N . LYS A 1 93 ? -19.364 6.539 15.072 1.00 96.81 93 LYS A N 1
ATOM 734 C CA . LYS A 1 93 ? -18.116 7.200 15.479 1.00 96.81 93 LYS A CA 1
ATOM 735 C C . LYS A 1 93 ? -16.889 6.347 15.154 1.00 96.81 93 LYS A C 1
ATOM 737 O O . LYS A 1 93 ? -15.866 6.859 14.704 1.00 96.81 93 LYS A O 1
ATOM 742 N N . THR A 1 94 ? -16.998 5.040 15.363 1.00 96.94 94 THR A N 1
ATOM 743 C CA . THR A 1 94 ? -15.938 4.071 15.072 1.00 96.94 94 THR A CA 1
ATOM 744 C C . THR A 1 94 ? -15.710 3.949 13.569 1.00 96.94 94 THR A C 1
ATOM 746 O O . THR A 1 94 ? -14.568 3.980 13.109 1.00 96.94 94 THR A O 1
ATOM 749 N N . CYS A 1 95 ? -16.795 3.859 12.799 1.00 97.25 95 CYS A N 1
ATOM 750 C CA . CYS A 1 95 ? -16.729 3.749 11.349 1.00 97.25 95 CYS A CA 1
ATOM 751 C C . CYS A 1 95 ? -16.222 5.043 10.697 1.00 97.25 95 CYS A C 1
ATOM 753 O O . CYS A 1 95 ? -15.395 4.968 9.795 1.00 97.25 95 CYS A O 1
ATOM 755 N N . GLU A 1 96 ? -16.638 6.217 11.186 1.00 96.94 96 GLU A N 1
ATOM 756 C CA . GLU A 1 96 ? -16.098 7.508 10.741 1.00 96.94 96 GLU A CA 1
ATOM 757 C C . GLU A 1 96 ? -14.595 7.611 11.027 1.00 96.94 96 GLU A C 1
ATOM 759 O O . GLU A 1 96 ? -13.829 8.025 10.161 1.00 96.94 96 GLU A O 1
ATOM 764 N N . ASN A 1 97 ? -14.143 7.180 12.211 1.00 97.00 97 ASN A N 1
ATOM 765 C CA . ASN A 1 97 ? -12.714 7.131 12.513 1.00 97.00 97 ASN A CA 1
ATOM 766 C C . ASN A 1 97 ? -11.946 6.253 11.516 1.00 97.00 97 ASN A C 1
ATOM 768 O O . ASN A 1 97 ? -10.947 6.702 10.961 1.00 97.00 97 ASN A O 1
ATOM 772 N N . PHE A 1 98 ? -12.412 5.025 11.275 1.00 97.12 98 PHE A N 1
ATOM 773 C CA . PHE A 1 98 ? -11.759 4.109 10.340 1.00 97.12 98 PHE A CA 1
ATOM 774 C C . PHE A 1 98 ? -11.755 4.658 8.907 1.00 97.12 98 PHE A C 1
ATOM 776 O O . PHE A 1 98 ? -10.709 4.664 8.261 1.00 97.12 98 PHE A O 1
ATOM 783 N N . LEU A 1 99 ? -12.889 5.185 8.430 1.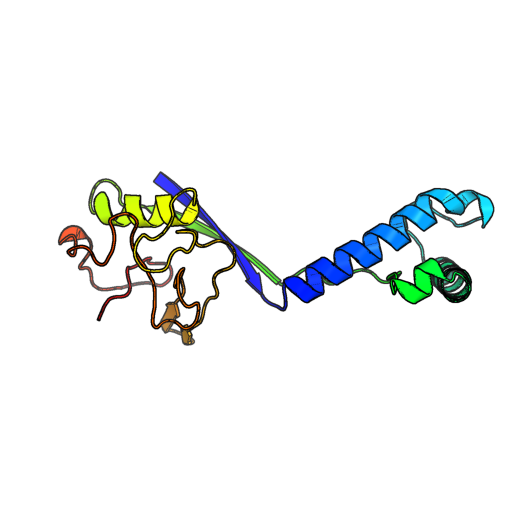00 96.38 99 LEU A N 1
ATOM 784 C CA . LEU A 1 99 ? -13.004 5.795 7.104 1.00 96.38 99 LEU A CA 1
ATOM 785 C C . LEU A 1 99 ? -12.004 6.941 6.929 1.00 96.38 99 LEU A C 1
ATOM 787 O O . LEU A 1 99 ? -11.289 6.999 5.933 1.00 96.38 99 LEU A O 1
ATOM 791 N N . GLN A 1 100 ? -11.944 7.851 7.897 1.00 96.12 100 GLN A N 1
ATOM 792 C CA . GLN A 1 100 ? -11.074 9.021 7.822 1.00 96.12 100 GLN A CA 1
ATOM 793 C C . GLN A 1 100 ? -9.596 8.631 7.887 1.00 96.12 100 GLN A C 1
ATOM 795 O O . GLN A 1 100 ? -8.779 9.237 7.205 1.00 96.12 100 GLN A O 1
ATOM 800 N N . LEU A 1 101 ? -9.247 7.590 8.649 1.00 96.56 101 LEU A N 1
ATOM 801 C CA . LEU A 1 101 ? -7.899 7.025 8.634 1.00 96.56 101 LEU A CA 1
ATOM 802 C C . LEU A 1 101 ? -7.576 6.320 7.309 1.00 96.56 101 LEU A C 1
ATOM 804 O O . LEU A 1 101 ? -6.411 6.279 6.940 1.00 96.56 101 LEU A O 1
ATOM 808 N N . CYS A 1 102 ? -8.564 5.814 6.565 1.00 96.25 102 CYS A N 1
ATOM 809 C CA . CYS A 1 102 ? -8.350 5.316 5.200 1.00 96.25 102 CYS A CA 1
ATOM 810 C C . CYS A 1 102 ? -8.163 6.453 4.182 1.00 96.25 102 CYS A C 1
ATOM 812 O O . CYS A 1 102 ? -7.434 6.279 3.217 1.00 96.25 102 CYS A O 1
ATOM 814 N N . GLN A 1 103 ? -8.830 7.595 4.371 1.00 94.56 103 GLN A N 1
ATOM 815 C CA . GLN A 1 103 ? -8.753 8.746 3.457 1.00 94.56 103 GLN A CA 1
ATOM 816 C C . GLN A 1 103 ? -7.541 9.649 3.719 1.00 94.56 103 GLN A C 1
ATOM 818 O O . GLN A 1 103 ? -7.049 10.313 2.807 1.00 94.56 103 GLN A O 1
ATOM 823 N N . GLY A 1 104 ? -7.087 9.723 4.970 1.00 93.50 104 GLY A N 1
ATOM 824 C CA . GLY A 1 104 ? -6.051 10.658 5.383 1.00 93.50 104 GLY A CA 1
ATOM 825 C C . GLY A 1 104 ? -6.549 12.104 5.510 1.00 93.50 104 GLY A C 1
ATOM 826 O O . GLY A 1 104 ? -7.721 12.382 5.757 1.00 93.50 104 GLY A O 1
ATOM 827 N N . GLY A 1 105 ? -5.623 13.062 5.388 1.00 90.06 105 GLY A N 1
ATOM 828 C CA . GLY A 1 105 ? -5.925 14.504 5.370 1.00 90.06 105 GLY A CA 1
ATOM 829 C C . GLY A 1 105 ? -5.970 15.200 6.736 1.00 90.06 105 GLY A C 1
ATOM 830 O O . GLY A 1 105 ? -6.047 16.426 6.801 1.00 90.06 105 GLY A O 1
ATOM 831 N N . LYS A 1 106 ? -5.868 14.452 7.839 1.00 92.38 106 LYS A N 1
ATOM 832 C CA . LYS A 1 106 ? -5.734 15.000 9.199 1.00 92.38 106 LYS A CA 1
ATOM 833 C C . LYS A 1 106 ? -4.340 14.736 9.757 1.00 92.38 106 LYS A C 1
ATOM 835 O O . LYS A 1 106 ? -3.643 13.825 9.321 1.00 92.38 106 LYS A O 1
ATOM 840 N N . ILE A 1 107 ? -3.943 15.527 10.751 1.00 92.75 107 ILE A N 1
ATOM 841 C CA . ILE A 1 107 ? -2.665 15.380 11.455 1.00 92.75 107 ILE A CA 1
ATOM 842 C C . ILE A 1 107 ? -2.951 15.149 12.935 1.00 92.75 107 ILE A C 1
ATOM 844 O O . ILE A 1 107 ? -3.729 15.883 13.549 1.00 92.75 107 ILE A O 1
ATOM 848 N N . SER A 1 108 ? -2.297 14.144 13.514 1.00 91.69 108 SER A N 1
ATOM 849 C CA . SER A 1 108 ? -2.336 13.885 14.949 1.00 91.69 108 SER A CA 1
ATOM 850 C C . SER A 1 108 ? -1.771 15.088 15.698 1.00 91.69 108 SER A C 1
ATOM 852 O O . SER A 1 108 ? -0.646 15.535 15.450 1.00 91.69 108 SER A O 1
ATOM 854 N N . LYS A 1 109 ? -2.529 15.614 16.663 1.00 89.81 109 LYS A N 1
ATOM 855 C CA . LYS A 1 109 ? -2.062 16.748 17.472 1.00 89.81 109 LYS A CA 1
ATOM 856 C C . LYS A 1 109 ? -0.895 16.373 18.379 1.00 89.81 109 LYS A C 1
ATOM 858 O O . LYS A 1 109 ? -0.037 17.232 18.599 1.00 89.81 109 LYS A O 1
ATOM 863 N N . SER A 1 110 ? -0.891 15.142 18.888 1.00 88.06 110 SER A N 1
ATOM 864 C CA . SER A 1 110 ? 0.087 14.619 19.842 1.00 88.06 110 SER A CA 1
ATOM 865 C C . SER A 1 110 ? 1.356 14.138 19.138 1.00 88.06 110 SER A C 1
ATOM 867 O O . SER A 1 110 ? 2.444 14.569 19.501 1.00 88.06 110 SER A O 1
ATOM 869 N N . ALA A 1 111 ? 1.221 13.313 18.097 1.00 88.62 111 ALA A N 1
ATOM 870 C CA . ALA A 1 111 ? 2.355 12.711 17.398 1.00 88.62 111 ALA A CA 1
ATOM 871 C C . ALA A 1 111 ? 2.900 13.566 16.243 1.00 88.62 111 ALA A C 1
ATOM 873 O O . ALA A 1 111 ? 3.966 13.258 15.721 1.00 88.62 111 ALA A O 1
ATOM 874 N N . LYS A 1 112 ? 2.174 14.615 15.818 1.00 92.38 112 LYS A N 1
ATOM 875 C CA . LYS A 1 112 ? 2.507 15.452 14.644 1.00 92.38 112 LYS A CA 1
ATOM 876 C C . LYS A 1 112 ? 2.702 14.650 13.350 1.00 92.38 112 LYS A C 1
ATOM 878 O O . LYS A 1 112 ? 3.418 15.084 12.455 1.00 92.38 112 LYS A O 1
ATOM 883 N N . LYS A 1 113 ? 2.038 13.498 13.246 1.00 91.75 113 LYS A N 1
ATOM 884 C CA . LYS A 1 113 ? 2.069 12.607 12.081 1.00 91.75 113 LYS A CA 1
ATOM 885 C C . LYS A 1 113 ? 0.723 12.584 11.352 1.00 91.75 113 LYS A C 1
ATOM 887 O O . LYS A 1 113 ? -0.301 12.856 11.991 1.00 91.75 113 LYS A O 1
ATOM 892 N N . PRO A 1 114 ? 0.701 12.280 10.043 1.00 94.56 114 PRO A N 1
ATOM 893 C CA . PRO A 1 114 ? -0.539 12.092 9.302 1.00 94.56 114 PRO A CA 1
ATOM 894 C C . PRO A 1 114 ? -1.404 10.997 9.933 1.00 94.56 114 PRO A C 1
ATOM 896 O O . PRO A 1 114 ? -0.916 9.934 10.298 1.00 94.56 114 PRO A O 1
ATOM 899 N N . LEU A 1 115 ? -2.701 11.257 10.050 1.00 95.50 115 LEU A N 1
ATOM 900 C CA . LEU A 1 115 ? -3.695 10.259 10.430 1.00 95.50 115 LEU A CA 1
ATOM 901 C C . LEU A 1 115 ? -4.145 9.526 9.170 1.00 95.50 115 LEU A C 1
ATOM 903 O O . LEU A 1 115 ? -5.196 9.842 8.618 1.00 95.50 115 LEU A O 1
ATOM 907 N N . HIS A 1 116 ? -3.310 8.607 8.687 1.00 95.94 116 HIS A N 1
ATOM 908 C CA . HIS A 1 116 ? -3.540 7.877 7.445 1.00 95.94 116 HIS A CA 1
ATOM 909 C C . HIS A 1 116 ? -2.975 6.456 7.551 1.00 95.94 116 HIS A C 1
ATOM 911 O O . HIS A 1 116 ? -1.854 6.282 8.018 1.00 95.94 116 HIS A O 1
ATOM 917 N N . TYR A 1 117 ? -3.740 5.449 7.126 1.00 95.69 117 TYR A N 1
ATOM 918 C CA . TYR A 1 117 ? -3.290 4.055 7.095 1.00 95.69 117 TYR A CA 1
ATOM 919 C C . TYR A 1 117 ? -2.317 3.751 5.957 1.00 95.69 117 TYR A C 1
ATOM 921 O O . TYR A 1 117 ? -1.599 2.752 6.037 1.00 95.69 117 TYR A O 1
ATOM 929 N N . GLN A 1 118 ? -2.274 4.578 4.908 1.00 92.06 118 GLN A N 1
ATOM 930 C CA . GLN A 1 118 ? -1.283 4.409 3.851 1.00 92.06 118 GLN A CA 1
ATOM 931 C C . GLN A 1 118 ? 0.125 4.429 4.453 1.00 92.06 118 GLN A C 1
ATOM 933 O O . GLN A 1 118 ? 0.441 5.287 5.277 1.00 92.06 118 GLN A O 1
ATOM 938 N N . SER A 1 119 ? 0.947 3.467 4.029 1.00 86.81 119 SER A N 1
ATOM 939 C CA . SER A 1 119 ? 2.317 3.274 4.519 1.00 86.81 119 SER A CA 1
ATOM 940 C C . SER A 1 119 ? 2.425 2.874 5.998 1.00 86.81 119 SER A C 1
ATOM 942 O O . SER A 1 119 ? 3.478 3.066 6.595 1.00 86.81 119 SER A O 1
ATOM 944 N N . THR A 1 120 ? 1.366 2.314 6.596 1.00 92.19 120 THR A N 1
ATOM 945 C CA . THR A 1 120 ? 1.450 1.661 7.918 1.00 92.19 120 THR A CA 1
ATOM 946 C C . THR A 1 120 ? 1.578 0.149 7.789 1.00 92.19 120 THR A C 1
ATOM 948 O O . THR A 1 120 ? 1.006 -0.454 6.877 1.00 92.19 120 THR A O 1
ATOM 951 N N . HIS A 1 121 ? 2.293 -0.481 8.721 1.00 90.69 121 HIS A N 1
ATOM 952 C CA . HIS A 1 121 ? 2.516 -1.921 8.701 1.00 90.69 121 HIS A CA 1
ATOM 953 C C . HIS A 1 121 ? 1.444 -2.724 9.451 1.00 90.69 121 HIS A C 1
ATOM 955 O O . HIS A 1 121 ? 0.845 -2.303 10.449 1.00 90.69 121 HIS A O 1
ATOM 961 N N . LEU A 1 122 ? 1.256 -3.963 8.994 1.00 92.06 122 LEU A N 1
ATOM 962 C CA . LEU A 1 122 ? 0.567 -5.014 9.738 1.00 92.06 122 LEU A CA 1
ATOM 963 C C . LEU A 1 122 ? 1.564 -5.677 10.697 1.00 92.06 122 LEU A C 1
ATOM 965 O O . LEU A 1 122 ? 2.157 -6.709 10.393 1.00 92.06 122 LEU A O 1
ATOM 969 N N . PHE A 1 123 ? 1.778 -5.060 11.857 1.00 91.56 123 PHE A N 1
ATOM 970 C CA . PHE A 1 123 ? 2.830 -5.450 12.804 1.00 91.56 123 PHE A CA 1
ATOM 971 C C . PHE A 1 123 ? 2.551 -6.750 13.575 1.00 91.56 123 PHE A C 1
ATOM 973 O O . PHE A 1 123 ? 3.453 -7.289 14.218 1.00 91.56 123 PHE A O 1
ATOM 980 N N . ARG A 1 124 ? 1.319 -7.276 13.560 1.00 93.31 124 ARG A N 1
ATOM 981 C CA . ARG A 1 124 ? 0.990 -8.527 14.260 1.00 93.31 124 ARG A CA 1
ATOM 982 C C . ARG A 1 124 ? 0.144 -9.446 13.389 1.00 93.31 124 ARG A C 1
ATOM 984 O O . ARG A 1 124 ? -1.025 -9.179 13.126 1.00 93.31 124 ARG A O 1
ATOM 991 N N . LEU A 1 125 ? 0.740 -10.576 13.022 1.00 93.12 125 LEU A N 1
ATOM 992 C CA . LEU A 1 125 ? 0.147 -11.628 12.203 1.00 93.12 125 LEU A CA 1
ATOM 993 C C . LEU A 1 125 ? 0.157 -12.928 13.007 1.00 93.12 125 LEU A C 1
ATOM 995 O O . LEU A 1 125 ? 1.212 -13.521 13.225 1.00 93.12 125 LEU A O 1
ATOM 999 N N . VAL A 1 126 ? -1.009 -13.358 13.488 1.00 94.50 126 VAL A N 1
ATOM 1000 C CA . VAL A 1 126 ? -1.155 -14.615 14.229 1.00 94.50 126 VAL A CA 1
ATOM 1001 C C . VAL A 1 126 ? -2.001 -15.576 13.395 1.00 94.50 126 VAL A C 1
ATOM 1003 O O . VAL A 1 126 ? -3.200 -15.322 13.222 1.00 94.50 126 VAL A O 1
ATOM 1006 N N . PRO A 1 127 ? -1.413 -16.677 12.886 1.00 93.94 127 PRO A N 1
ATOM 1007 C CA . PRO A 1 127 ? -2.143 -17.671 12.110 1.00 93.94 127 PRO A CA 1
ATOM 1008 C C . PRO A 1 127 ? -3.383 -18.172 12.852 1.00 93.94 127 PRO A C 1
ATOM 1010 O O . PRO A 1 127 ? -3.337 -18.413 14.057 1.00 93.94 127 PRO A O 1
ATOM 1013 N N . ASN A 1 128 ? -4.487 -18.338 12.121 1.00 91.00 128 ASN A N 1
ATOM 1014 C CA . ASN A 1 128 ? -5.780 -18.791 12.652 1.00 91.00 128 ASN A CA 1
ATOM 1015 C C . ASN A 1 128 ? -6.381 -17.896 13.747 1.00 91.00 128 ASN A C 1
ATOM 1017 O O . ASN A 1 128 ? -7.242 -18.349 14.501 1.00 91.00 128 ASN A O 1
ATOM 1021 N N . PHE A 1 129 ? -5.941 -16.638 13.848 1.00 91.94 129 PHE A N 1
ATOM 1022 C CA . PHE A 1 129 ? -6.460 -15.726 14.857 1.00 91.94 129 PHE A CA 1
ATOM 1023 C C . PHE A 1 129 ? -6.681 -14.305 14.344 1.00 91.94 129 PHE A C 1
ATOM 1025 O O . PHE A 1 129 ? -7.830 -13.909 14.161 1.00 91.94 129 PHE A O 1
ATOM 1032 N N . ILE A 1 130 ? -5.616 -13.523 14.140 1.00 93.56 130 ILE A N 1
ATOM 1033 C CA . ILE A 1 130 ? -5.756 -12.092 13.851 1.00 93.56 130 ILE A CA 1
ATOM 1034 C C . ILE A 1 130 ? -4.627 -11.557 12.976 1.00 93.56 130 ILE A C 1
ATOM 1036 O O . ILE A 1 130 ? -3.462 -11.928 13.121 1.00 93.56 130 ILE A O 1
ATOM 1040 N N . VAL A 1 131 ? -5.003 -10.623 12.111 1.00 94.19 131 VAL A N 1
ATOM 1041 C CA . VAL A 1 131 ? -4.110 -9.680 11.446 1.00 94.19 131 VAL A CA 1
ATOM 1042 C C . VAL A 1 131 ? -4.388 -8.314 12.056 1.00 94.19 131 VAL A C 1
ATOM 1044 O O . VAL A 1 131 ? -5.534 -7.868 12.078 1.00 94.19 131 VAL A O 1
ATOM 1047 N N . GLN A 1 132 ? -3.361 -7.673 12.599 1.00 94.69 132 GLN A N 1
ATOM 1048 C CA . GLN A 1 132 ? -3.484 -6.410 13.312 1.00 94.69 132 GLN A CA 1
ATOM 1049 C C . GLN A 1 132 ? -2.455 -5.404 12.786 1.00 94.69 132 GLN A C 1
ATOM 1051 O O . GLN A 1 132 ? -1.291 -5.736 12.558 1.00 94.69 132 GLN A O 1
ATOM 1056 N N . GLY A 1 133 ? -2.922 -4.170 12.612 1.00 94.88 133 GLY A N 1
ATOM 1057 C CA . GLY A 1 133 ? -2.158 -3.032 12.114 1.00 94.88 133 GLY A CA 1
ATOM 1058 C C . GLY A 1 133 ? -2.796 -1.713 12.544 1.00 94.88 133 GLY A C 1
ATOM 1059 O O . GLY A 1 133 ? -3.530 -1.664 13.536 1.00 94.88 133 GLY A O 1
ATOM 1060 N N . GLY A 1 134 ? -2.546 -0.655 11.774 1.00 93.25 134 GLY A N 1
ATOM 1061 C CA . GLY A 1 134 ? -3.193 0.646 11.963 1.00 93.25 134 GLY A CA 1
ATOM 1062 C C . GLY A 1 134 ? -2.524 1.556 12.996 1.00 93.25 134 GLY A C 1
ATOM 1063 O O . GLY A 1 134 ? -3.154 2.498 13.482 1.00 93.25 134 GLY A O 1
ATOM 1064 N N . ASP A 1 135 ? -1.257 1.303 13.332 1.00 94.00 135 ASP A N 1
ATOM 1065 C CA . ASP A 1 135 ? -0.454 2.223 14.138 1.00 94.00 135 ASP A CA 1
ATOM 1066 C C . ASP A 1 135 ? 0.099 3.358 13.265 1.00 94.00 135 ASP A C 1
ATOM 1068 O O . ASP A 1 135 ? 1.224 3.320 12.779 1.00 94.00 135 ASP A O 1
ATOM 1072 N N . VAL A 1 136 ? -0.711 4.402 13.097 1.00 93.00 136 VAL A N 1
ATOM 1073 C CA . VAL A 1 136 ? -0.379 5.582 12.279 1.00 93.00 136 VAL A CA 1
ATOM 1074 C C . VAL A 1 136 ? 0.670 6.512 12.909 1.00 93.00 136 VAL A C 1
ATOM 1076 O O . VAL A 1 136 ? 1.055 7.511 12.302 1.00 93.00 136 VAL A O 1
ATOM 1079 N N . THR A 1 137 ? 1.120 6.254 14.144 1.00 92.00 137 THR A N 1
ATOM 1080 C CA . THR A 1 137 ? 2.022 7.174 14.860 1.00 92.00 137 THR A CA 1
ATOM 1081 C C . THR A 1 137 ? 3.393 6.588 15.145 1.00 92.00 137 THR A C 1
AT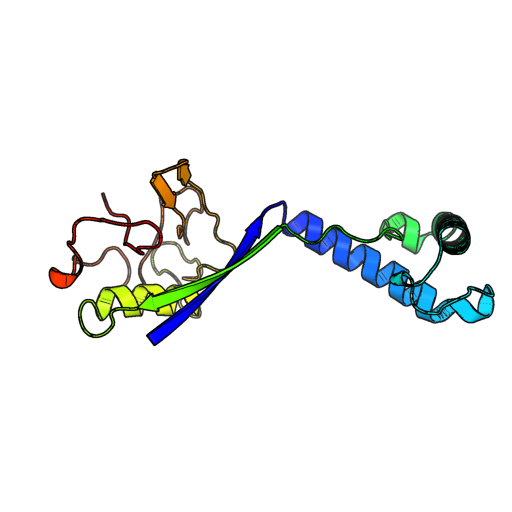OM 1083 O O . THR A 1 137 ? 4.384 7.318 15.078 1.00 92.00 137 THR A O 1
ATOM 1086 N N . ARG A 1 138 ? 3.498 5.301 15.460 1.00 90.06 138 ARG A N 1
ATOM 1087 C CA . ARG A 1 138 ? 4.766 4.664 15.837 1.00 90.06 138 ARG A CA 1
ATOM 1088 C C . ARG A 1 138 ? 5.130 3.470 14.981 1.00 90.06 138 ARG A C 1
ATOM 1090 O O . ARG A 1 138 ? 6.308 3.137 14.957 1.00 90.06 138 ARG A O 1
ATOM 1097 N N . ASP A 1 139 ? 4.154 2.901 14.280 1.00 87.38 139 ASP A N 1
ATOM 1098 C CA . ASP A 1 139 ? 4.347 1.790 13.351 1.00 87.38 139 ASP A CA 1
ATOM 1099 C C . ASP A 1 139 ? 4.951 0.521 14.003 1.00 87.38 139 ASP A C 1
ATOM 1101 O O . ASP A 1 139 ? 5.473 -0.364 13.336 1.00 87.38 139 ASP A O 1
ATOM 1105 N N . ASP A 1 140 ? 4.855 0.412 15.336 1.00 88.31 140 ASP A N 1
ATOM 1106 C CA . ASP A 1 140 ? 5.349 -0.717 16.142 1.00 88.31 140 ASP A CA 1
ATOM 1107 C C . ASP A 1 140 ? 4.223 -1.411 16.941 1.00 88.31 140 ASP A C 1
ATOM 1109 O O . ASP A 1 140 ? 4.454 -2.373 17.676 1.00 88.31 140 ASP A O 1
ATOM 1113 N N . GLY A 1 141 ? 2.987 -0.917 16.810 1.00 89.19 141 GLY A N 1
ATOM 1114 C CA . GLY A 1 141 ? 1.799 -1.412 17.500 1.00 89.19 141 GLY A CA 1
ATOM 1115 C C . GLY A 1 141 ? 1.591 -0.843 18.902 1.00 89.19 141 GLY A C 1
ATOM 1116 O O . GLY A 1 141 ? 0.604 -1.177 19.564 1.00 89.19 141 GLY A O 1
ATOM 1117 N N . SER A 1 142 ? 2.487 0.023 19.377 1.00 89.50 142 SER A N 1
ATOM 1118 C CA . SER A 1 142 ? 2.354 0.698 20.670 1.00 89.50 142 SER A CA 1
ATOM 1119 C C . SER A 1 142 ? 1.709 2.083 20.573 1.00 89.50 142 SER A C 1
ATOM 1121 O O . SER A 1 142 ? 1.355 2.654 21.611 1.00 89.50 142 SER A O 1
ATOM 1123 N N . GLY A 1 143 ? 1.576 2.616 19.357 1.00 90.38 143 GLY A N 1
ATOM 1124 C CA . GLY A 1 143 ? 0.993 3.915 19.059 1.00 90.38 143 GLY A CA 1
ATOM 1125 C C . GLY A 1 143 ? -0.471 3.852 18.623 1.00 90.38 143 GLY A C 1
ATOM 1126 O O . GLY A 1 143 ? -1.306 3.180 19.230 1.00 90.38 143 GLY A O 1
ATOM 1127 N N . GLY A 1 144 ? -0.777 4.624 17.585 1.00 89.75 144 GLY A N 1
ATOM 1128 C CA . GLY A 1 144 ? -2.121 4.918 17.111 1.00 89.75 144 GLY A CA 1
ATOM 1129 C C . GLY A 1 144 ? -2.709 6.189 17.723 1.00 89.75 144 GLY A C 1
ATOM 1130 O O . GLY A 1 144 ? -2.463 6.546 18.876 1.00 89.75 144 GLY A O 1
ATOM 1131 N N . ASP A 1 145 ? -3.495 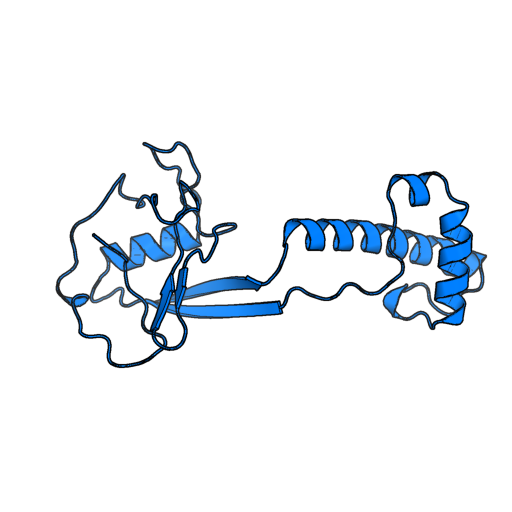6.891 16.918 1.00 93.62 145 ASP A N 1
ATOM 1132 C CA . ASP A 1 145 ? -4.286 8.034 17.348 1.00 93.62 145 ASP A CA 1
ATOM 1133 C C . ASP A 1 145 ? -5.585 8.062 16.533 1.00 93.62 145 ASP A C 1
ATOM 1135 O O . ASP A 1 145 ? -5.607 7.633 15.377 1.00 93.62 145 ASP A O 1
ATOM 1139 N N . SER A 1 146 ? -6.679 8.521 17.139 1.00 95.12 146 SER A N 1
ATOM 1140 C CA . SER A 1 146 ? -7.946 8.678 16.423 1.00 95.12 146 SER A CA 1
ATOM 1141 C C . SER A 1 146 ? -8.054 10.071 15.818 1.00 95.12 146 SER A C 1
ATOM 1143 O O . SER A 1 146 ? -7.399 11.027 16.246 1.00 95.12 146 SER A O 1
ATOM 1145 N N . ILE A 1 147 ? -8.995 10.234 14.893 1.00 95.69 147 ILE A N 1
ATOM 1146 C CA . ILE A 1 147 ? -9.355 11.555 14.361 1.00 95.69 147 ILE A CA 1
ATOM 1147 C C . ILE A 1 147 ? -9.929 12.513 15.416 1.00 95.69 147 ILE A C 1
ATOM 1149 O O . ILE A 1 147 ? -10.126 13.696 15.136 1.00 95.69 147 ILE A O 1
ATOM 1153 N N . TYR A 1 148 ? -10.214 12.012 16.620 1.00 95.00 148 TYR A N 1
ATOM 1154 C CA . TYR A 1 148 ? -10.788 12.763 17.729 1.00 95.00 148 TYR A CA 1
ATOM 1155 C C . TYR A 1 148 ? -9.740 13.245 18.747 1.00 95.00 148 TYR A C 1
ATOM 1157 O O . TYR A 1 148 ? -10.124 13.807 19.770 1.00 95.00 148 TYR A O 1
ATOM 1165 N N . ASN A 1 149 ? -8.440 13.131 18.441 1.00 90.06 149 ASN A N 1
ATOM 1166 C CA . ASN A 1 149 ? -7.311 13.517 19.304 1.00 90.06 149 ASN A CA 1
ATOM 1167 C C . ASN A 1 149 ? -7.182 12.630 20.555 1.00 90.06 149 ASN A C 1
ATOM 1169 O O . ASN A 1 149 ? -7.379 13.079 21.684 1.00 90.06 149 ASN A O 1
ATOM 1173 N N . GLY A 1 150 ? -6.832 11.369 20.351 1.00 88.94 150 GLY A N 1
ATOM 1174 C CA . GLY A 1 150 ? -6.582 10.381 21.392 1.00 88.94 150 GLY A CA 1
ATOM 1175 C C . GLY A 1 150 ? -7.499 9.173 21.266 1.00 88.94 150 GLY A C 1
ATOM 1176 O O . GLY A 1 150 ? -8.005 8.849 20.194 1.00 88.94 150 GLY A O 1
ATOM 1177 N N . LYS A 1 151 ? -7.734 8.496 22.388 1.00 91.31 151 LYS A N 1
ATOM 1178 C CA . LYS A 1 151 ? -8.710 7.403 22.469 1.00 91.31 151 LYS A CA 1
ATOM 1179 C C . LYS A 1 151 ? -10.137 7.957 22.499 1.00 91.31 151 LYS A C 1
ATOM 1181 O O . LYS A 1 151 ? -10.367 9.078 22.948 1.00 91.31 151 LYS A O 1
ATOM 1186 N N . PHE A 1 152 ? -11.100 7.150 22.067 1.00 94.06 152 PHE A N 1
ATOM 1187 C CA . PHE A 1 152 ? -12.526 7.446 22.194 1.00 94.06 152 PHE A CA 1
ATOM 1188 C C . PHE A 1 152 ? -13.264 6.252 22.810 1.00 94.06 152 PHE A C 1
ATOM 1190 O O . PHE A 1 152 ? -12.748 5.140 22.810 1.00 94.06 152 PHE A O 1
ATOM 1197 N N . ASN A 1 153 ? -14.445 6.510 23.376 1.00 94.94 153 ASN A N 1
ATOM 1198 C CA . ASN A 1 153 ? -15.243 5.496 24.068 1.00 94.94 153 ASN A CA 1
ATOM 1199 C C . ASN A 1 153 ? -15.799 4.442 23.106 1.00 94.94 153 ASN A C 1
ATOM 1201 O O . ASN A 1 153 ? -16.191 4.778 21.987 1.00 94.94 153 ASN A O 1
ATOM 1205 N N . ASP A 1 154 ? -15.931 3.215 23.606 1.00 94.62 154 ASP A N 1
ATOM 1206 C CA . ASP A 1 154 ? -16.532 2.107 22.870 1.00 94.62 154 ASP A CA 1
ATOM 1207 C C . ASP A 1 154 ? -18.013 2.367 22.544 1.00 94.62 154 ASP A C 1
ATOM 1209 O O . ASP A 1 154 ? -18.807 2.795 23.391 1.00 94.62 154 ASP A O 1
ATOM 1213 N N . GLU A 1 155 ? -18.412 2.043 21.314 1.00 94.94 155 GLU A N 1
ATOM 1214 C CA . GLU A 1 155 ? -19.815 2.023 20.909 1.00 94.94 155 GLU A CA 1
ATOM 1215 C C . GLU A 1 155 ? -20.410 0.647 21.229 1.00 94.94 155 GLU A C 1
ATOM 1217 O O . GLU A 1 155 ? -20.070 -0.356 20.602 1.00 94.94 155 GLU A O 1
ATOM 1222 N N . LYS A 1 156 ? -21.320 0.595 22.215 1.00 93.25 156 LYS A N 1
ATOM 1223 C CA . LYS A 1 156 ? -21.935 -0.650 22.723 1.00 93.25 156 LYS A CA 1
ATOM 1224 C C . LYS A 1 156 ? -22.411 -1.629 21.632 1.00 93.25 156 LYS A C 1
ATOM 1226 O O . LYS A 1 156 ? -22.191 -2.823 21.820 1.00 93.25 156 LYS A O 1
ATOM 1231 N N . PRO A 1 157 ? -23.024 -1.191 20.510 1.00 92.44 157 PRO A N 1
ATOM 1232 C CA . PRO A 1 157 ? -23.453 -2.104 19.447 1.00 92.44 157 PRO A CA 1
ATOM 1233 C C . PRO A 1 157 ? -22.318 -2.902 18.786 1.00 92.44 157 PRO A C 1
ATOM 1235 O O . PRO A 1 157 ? -22.578 -3.957 18.212 1.00 92.44 157 PRO A O 1
ATOM 1238 N N . GLY A 1 158 ? -21.077 -2.413 18.860 1.00 88.94 158 GLY A N 1
ATOM 1239 C CA . GLY A 1 158 ? -19.889 -3.064 18.307 1.00 88.94 158 GLY A CA 1
ATOM 1240 C C . GLY A 1 158 ? -19.220 -4.062 19.252 1.00 88.94 158 GLY A C 1
ATOM 1241 O O . GLY A 1 158 ? -18.331 -4.792 18.821 1.00 88.94 158 GLY A O 1
ATOM 1242 N N . LEU A 1 159 ? -19.642 -4.133 20.520 1.00 90.94 159 LEU A N 1
ATOM 1243 C CA . LEU A 1 159 ? -19.097 -5.058 21.520 1.00 90.94 159 LEU A CA 1
ATOM 1244 C C . LEU A 1 159 ? -19.680 -6.468 21.342 1.00 90.94 159 LEU A C 1
ATOM 1246 O O . LEU A 1 159 ? -20.397 -6.992 22.196 1.00 90.94 159 LEU A O 1
ATOM 1250 N N . ILE A 1 160 ? -19.397 -7.066 20.189 1.00 90.56 160 ILE A N 1
ATOM 1251 C CA . ILE A 1 160 ? -19.875 -8.390 19.796 1.00 90.56 160 ILE A CA 1
ATOM 1252 C C . ILE A 1 160 ? -18.824 -9.469 20.057 1.00 90.56 160 ILE A C 1
ATOM 1254 O O . ILE A 1 160 ? -17.627 -9.203 20.144 1.00 90.56 160 ILE A O 1
ATOM 1258 N N . LYS A 1 161 ? -19.270 -10.725 20.130 1.00 90.06 161 LYS A N 1
ATOM 1259 C CA . LYS A 1 161 ? -18.361 -11.871 20.043 1.00 90.06 161 LYS A CA 1
ATOM 1260 C C . LYS A 1 161 ? -18.012 -12.120 18.579 1.00 90.06 161 LYS A C 1
ATOM 1262 O O . LYS A 1 161 ? -18.915 -12.225 17.748 1.00 90.06 161 LYS A O 1
ATOM 1267 N N . PHE A 1 162 ? -16.724 -12.255 18.285 1.00 89.25 162 PHE A N 1
ATOM 1268 C CA . PHE A 1 162 ? -16.271 -12.661 16.959 1.00 89.25 162 PHE A CA 1
ATOM 1269 C C . PHE A 1 162 ? -16.610 -14.132 16.730 1.00 89.25 162 PHE A C 1
ATOM 1271 O O . PHE A 1 162 ? -16.260 -14.988 17.540 1.00 89.25 162 PHE A O 1
ATOM 1278 N N . GLY A 1 163 ? -17.342 -14.402 15.653 1.00 87.75 163 GLY A N 1
ATOM 1279 C CA . GLY A 1 163 ? -17.840 -15.736 15.313 1.00 87.75 163 GLY A CA 1
ATOM 1280 C C . GLY A 1 163 ? -17.312 -16.268 13.985 1.00 87.75 163 GLY A C 1
ATOM 1281 O O . GLY A 1 163 ? -17.522 -17.438 13.684 1.00 87.75 163 GLY A O 1
ATOM 1282 N N . ALA A 1 164 ? -16.647 -15.427 13.188 1.00 90.50 164 ALA A N 1
ATOM 1283 C CA . ALA A 1 164 ? -16.135 -15.790 11.874 1.00 90.50 164 ALA A CA 1
ATOM 1284 C C . ALA A 1 164 ? -14.906 -14.950 11.497 1.00 90.50 164 ALA A C 1
ATOM 1286 O O . ALA A 1 164 ? -14.694 -13.856 12.024 1.00 90.50 164 ALA A O 1
ATOM 1287 N N . ALA A 1 165 ? -14.115 -15.454 10.549 1.00 93.06 165 ALA A N 1
ATOM 1288 C CA . ALA A 1 165 ? -13.054 -14.680 9.913 1.00 93.06 165 ALA A CA 1
ATOM 1289 C C . ALA A 1 165 ? -13.634 -13.515 9.086 1.00 93.06 165 ALA A C 1
ATOM 1291 O O . ALA A 1 165 ? -14.779 -13.568 8.638 1.00 93.06 165 ALA A O 1
ATOM 1292 N N . GLY A 1 166 ? -12.831 -12.468 8.871 1.00 92.56 166 GLY A N 1
ATOM 1293 C CA . GLY A 1 166 ? -13.223 -11.301 8.066 1.00 92.56 166 GLY A CA 1
ATOM 1294 C C . GLY A 1 166 ? -14.001 -10.221 8.825 1.00 92.56 166 GLY A C 1
ATOM 1295 O O . GLY A 1 166 ? -14.491 -9.277 8.213 1.00 92.56 166 GLY A O 1
ATOM 1296 N N . GLN A 1 167 ? -14.113 -10.326 10.151 1.00 93.88 167 GLN A N 1
ATOM 1297 C CA . GLN A 1 167 ? -14.721 -9.285 10.980 1.00 93.88 167 GLN A CA 1
ATOM 1298 C C . GLN A 1 167 ? -13.683 -8.212 11.347 1.00 93.88 167 GLN A C 1
ATOM 1300 O O . GLN A 1 167 ? -12.601 -8.531 11.837 1.00 93.88 167 GLN A O 1
ATOM 1305 N N . LEU A 1 168 ? -14.024 -6.939 11.123 1.00 94.62 168 LEU A N 1
ATOM 1306 C CA . LEU A 1 168 ? -13.198 -5.784 11.484 1.00 94.62 168 LEU A CA 1
ATOM 1307 C C . LEU A 1 168 ? -13.529 -5.312 12.906 1.00 94.62 168 LEU A C 1
ATOM 1309 O O . LEU A 1 168 ? -14.700 -5.185 13.263 1.00 94.62 168 LEU A O 1
ATOM 1313 N N . ALA A 1 169 ? -12.503 -5.010 13.702 1.00 93.88 169 ALA A N 1
ATOM 1314 C CA . ALA A 1 169 ? -12.663 -4.493 15.057 1.00 93.88 169 ALA A CA 1
ATOM 1315 C C . ALA A 1 169 ? -11.554 -3.519 15.449 1.00 93.88 169 ALA A C 1
ATOM 1317 O O . ALA A 1 169 ? -10.445 -3.571 14.919 1.00 93.88 169 ALA A O 1
ATOM 1318 N N . MET A 1 170 ? -11.850 -2.663 16.428 1.00 93.62 170 MET A N 1
ATOM 1319 C CA . MET A 1 170 ? -10.857 -1.781 17.035 1.00 93.62 170 MET A CA 1
ATOM 1320 C C . MET A 1 170 ? -10.049 -2.538 18.084 1.00 93.62 170 MET A C 1
ATOM 1322 O O . MET A 1 170 ? -10.611 -3.131 19.003 1.00 93.62 170 MET A O 1
ATOM 1326 N N . ALA A 1 171 ? -8.724 -2.474 17.979 1.00 91.31 171 ALA A N 1
ATOM 1327 C CA . ALA A 1 171 ? -7.849 -2.910 19.056 1.00 91.31 171 ALA A CA 1
ATOM 1328 C C . ALA A 1 171 ? -7.886 -1.882 20.199 1.00 91.31 171 ALA A C 1
ATOM 1330 O O . ALA A 1 171 ? -7.709 -0.683 19.973 1.00 91.31 171 ALA A O 1
ATOM 1331 N N . ASN A 1 172 ? -8.081 -2.347 21.430 1.00 85.19 172 ASN A N 1
ATOM 1332 C CA . ASN A 1 172 ? -7.960 -1.535 22.638 1.00 85.19 172 ASN A CA 1
ATOM 1333 C C . ASN A 1 172 ? -7.119 -2.272 23.701 1.00 85.19 172 ASN A C 1
ATOM 1335 O O . ASN A 1 172 ? -6.674 -3.401 23.484 1.00 85.19 172 ASN A O 1
ATOM 1339 N N . ARG A 1 173 ? -6.817 -1.578 24.803 1.00 62.97 173 ARG A N 1
ATOM 1340 C CA . ARG A 1 173 ? -6.156 -2.138 25.989 1.00 62.97 173 ARG A CA 1
ATOM 1341 C C . ARG A 1 173 ? -7.138 -2.150 27.141 1.00 62.97 173 ARG A C 1
ATOM 1343 O O . ARG A 1 173 ? -7.877 -1.142 27.229 1.00 62.97 173 ARG A O 1
#

Secondary structure (DSSP, 8-state):
-EEEEEEEES-HHHHHHHHHHHHHHHHHHHHHHHHHT-S-S-GGG--HHHHHHHHHHHTT-HHHHHHT---SPPPPPEEEEEEEE--TTT-HHHHHHHHHHHH---B-TTT-SB---TT----EEETTTEEE---TTTSSSS---BTTTB-----GGG-PPP-STT-------